Protein AF-A0A848FCN2-F1 (afdb_monomer)

Solvent-accessible surface area (backbone atoms only — not comparable to full-atom values): 9232 Å² total; per-residue (Å²): 134,90,78,88,86,91,86,80,92,78,92,72,85,81,73,81,78,79,77,77,77,76,80,75,78,66,78,82,67,78,77,78,63,60,55,38,65,46,30,36,94,33,50,75,47,50,44,77,53,90,88,70,49,75,64,64,38,53,77,52,32,35,44,39,37,36,34,28,34,43,90,54,45,79,49,56,42,82,76,35,87,63,43,33,34,38,34,38,70,60,52,55,88,84,41,89,62,37,68,62,56,37,51,56,38,48,53,49,51,52,52,52,51,32,10,60,69,63,76,36,78,59,51,78,43,46,38,45,48,88,90,24,53,44,80,54,99,92,45,69,31,34,64,44,57,48,38,35,48,50,88,124

Radius of gyration: 28.44 Å; Cα contacts (8 Å, |Δi|>4): 222; chains: 1; bounding box: 74×38×86 Å

Secondary structure (DSSP, 8-state):
-------------------------------PPPEEEEETTTEEEEES-TT--HHHHHHTTT-EEEEEEGGGSSS--TT-SSEEEEEEPPPPTTSTTHHHHHHHHHHHHHHHHHHHTTSSSEEEEEEE-TTTEEEETTEEEESSSEEEE---

Foldseek 3Di:
DDDDDDDDDDDDDDDDPPPPPPPPPPPPPPPQADKAKDAQVFWPAKVVAPDDDLVNCVVVQLKIKTWTFQVRGPFAAPVDDGTAIEIADGDDPPDVCSVVSSVLSVVVSVVNNCRNVVVDGIDMFGWDCVPFWDQDPVGIHGNDRYIYTDPD

Organism: NCBI:txid2728836

Nearest PDB structures (foldseek):
  2o2l-assembly2_M  TM=4.406E-01  e=5.629E-01  Escherichia coli
  5j63-assembly1_A  TM=2.814E-01  e=1.606E+00  Escherichia coli H736
  6pih-assembly1_A  TM=2.448E-01  e=1.606E+00  Escherichia coli DH5[alpha]
  6edw-assembly1_C  TM=1.854E-01  e=2.797E+00  Mycobacterium tuberculosis CDC1551

Sequence (152 aa):
MSRGGTWAALAGLLLPLCAAASADAGPAGAAAGPVATLTAPAIVSVEPGAGLTREAFAERWGQFEVRLRKDAFPLPAPHCRRHVILRVPAVAPDAPGHEQALERRWALYQQVLDVQARREASVTVPLDLSLYTERSARGVALRYCNAYVSLR

pLDDT: mean 85.28, std 19.92, range [36.41, 98.69]

Mean predicted aligned error: 11.16 Å

Structure (mmCIF, N/CA/C/O backbone):
data_AF-A0A848FCN2-F1
#
_entry.id   AF-A0A848FCN2-F1
#
loop_
_atom_site.group_PDB
_atom_site.id
_atom_site.type_symbol
_atom_site.label_atom_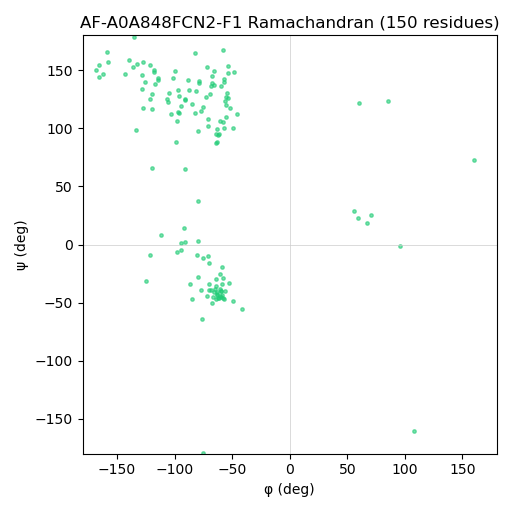id
_atom_site.label_alt_id
_atom_site.label_comp_id
_atom_site.label_asym_id
_atom_site.label_entity_id
_atom_site.label_seq_id
_atom_site.pdbx_PDB_ins_code
_atom_site.Cartn_x
_atom_site.Cartn_y
_atom_site.Cartn_z
_atom_site.occupancy
_atom_site.B_iso_or_equiv
_atom_site.auth_seq_id
_atom_site.auth_comp_id
_atom_site.auth_asym_id
_atom_site.auth_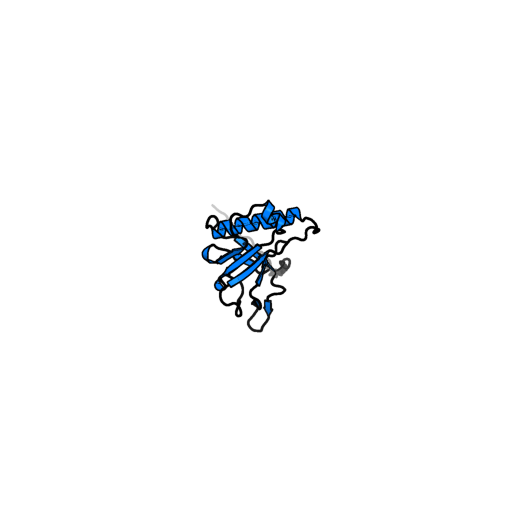atom_id
_atom_site.pdbx_PDB_model_num
ATOM 1 N N . MET A 1 1 ? -60.964 -4.736 -67.650 1.00 39.06 1 MET A N 1
ATOM 2 C CA . MET A 1 1 ? -60.430 -3.816 -68.685 1.00 39.06 1 MET A CA 1
ATOM 3 C C . MET A 1 1 ? -58.999 -3.499 -68.265 1.00 39.06 1 MET A C 1
ATOM 5 O O . MET A 1 1 ? -58.830 -3.057 -67.144 1.00 39.06 1 MET A O 1
ATOM 9 N N . SER A 1 2 ? -57.993 -4.097 -68.925 1.00 42.41 2 SER A N 1
ATOM 10 C CA . SER A 1 2 ? -57.094 -3.424 -69.897 1.00 42.41 2 SER A CA 1
ATOM 11 C C . SER A 1 2 ? -56.333 -2.265 -69.218 1.00 42.41 2 SER A C 1
ATOM 13 O O . SER A 1 2 ? -56.992 -1.373 -68.711 1.00 42.41 2 SER A O 1
ATOM 15 N N . ARG A 1 3 ? -55.002 -2.148 -69.142 1.00 41.88 3 ARG A N 1
ATOM 16 C CA . ARG A 1 3 ? -53.834 -2.529 -69.970 1.00 41.88 3 ARG A CA 1
ATOM 17 C C . ARG A 1 3 ? -52.613 -2.470 -69.013 1.00 41.88 3 ARG A C 1
ATOM 19 O O . ARG A 1 3 ? -52.669 -1.725 -68.046 1.00 41.88 3 ARG A O 1
ATOM 26 N N . GLY A 1 4 ? -51.564 -3.287 -69.107 1.00 39.88 4 GLY A N 1
ATOM 27 C CA . GLY A 1 4 ? -50.593 -3.343 -70.204 1.00 39.88 4 GLY A CA 1
ATOM 28 C C . GLY A 1 4 ? -49.477 -2.310 -69.974 1.00 39.88 4 GLY A C 1
ATOM 29 O O . GLY A 1 4 ? -49.783 -1.129 -69.855 1.00 39.88 4 GLY A O 1
ATOM 30 N N . GLY A 1 5 ? -48.205 -2.732 -69.928 1.00 41.50 5 GLY A N 1
ATOM 31 C CA . GLY A 1 5 ? -47.079 -1.786 -69.919 1.00 41.50 5 GLY A CA 1
ATOM 32 C C . GLY A 1 5 ? -45.740 -2.324 -69.407 1.00 41.50 5 GLY A C 1
ATOM 33 O O . GLY A 1 5 ? -45.303 -1.952 -68.328 1.00 41.50 5 GLY A O 1
ATOM 34 N N . THR A 1 6 ? -45.085 -3.175 -70.194 1.00 53.06 6 THR A N 1
ATOM 35 C CA . THR A 1 6 ? -43.667 -3.578 -70.098 1.00 53.06 6 THR A CA 1
ATOM 36 C C . THR A 1 6 ? -42.718 -2.468 -70.550 1.00 53.06 6 THR A C 1
ATOM 38 O O . THR A 1 6 ? -42.867 -2.081 -71.697 1.00 53.06 6 THR A O 1
ATOM 41 N N . TRP A 1 7 ? -41.716 -2.068 -69.753 1.00 44.41 7 TRP A N 1
ATOM 42 C CA . TRP A 1 7 ? -40.418 -1.448 -70.138 1.00 44.41 7 TRP A CA 1
ATOM 43 C C . TRP A 1 7 ? -39.533 -1.459 -68.871 1.00 44.41 7 TRP A C 1
ATOM 45 O O . TRP A 1 7 ? -40.073 -1.351 -67.779 1.00 44.41 7 TRP A O 1
ATOM 55 N N . ALA A 1 8 ? -38.209 -1.537 -68.831 1.00 49.66 8 ALA A N 1
ATOM 56 C CA . ALA A 1 8 ? -37.115 -1.819 -69.746 1.00 49.66 8 ALA A CA 1
ATOM 57 C C . ALA A 1 8 ? -35.903 -2.068 -68.823 1.00 49.66 8 ALA A C 1
ATOM 59 O O . ALA A 1 8 ? -35.785 -1.452 -67.762 1.00 49.66 8 ALA A O 1
ATOM 60 N N . ALA A 1 9 ? -35.028 -2.990 -69.209 1.00 49.22 9 ALA A N 1
ATOM 61 C CA . ALA A 1 9 ? -33.809 -3.307 -68.484 1.00 49.22 9 ALA A CA 1
ATOM 62 C C . ALA A 1 9 ? -32.810 -2.140 -68.524 1.00 49.22 9 ALA A C 1
ATOM 64 O O . ALA A 1 9 ? -32.572 -1.572 -69.587 1.00 49.22 9 ALA A O 1
ATOM 65 N N . LEU A 1 10 ? -32.156 -1.866 -67.395 1.00 53.06 10 LEU A N 1
ATOM 66 C CA . LEU A 1 10 ? -30.855 -1.203 -67.352 1.00 53.06 10 LEU A CA 1
ATOM 67 C C . LEU A 1 10 ? -29.964 -1.978 -66.381 1.00 53.06 10 LEU A C 1
ATOM 69 O O . LEU A 1 10 ? -30.058 -1.850 -65.163 1.00 53.06 10 LEU A O 1
ATOM 73 N N . ALA A 1 11 ? -29.123 -2.829 -66.964 1.00 51.12 11 ALA A N 1
ATOM 74 C CA . ALA A 1 11 ? -27.991 -3.448 -66.303 1.00 51.12 11 ALA A CA 1
ATOM 75 C C . ALA A 1 11 ? -26.924 -2.369 -66.058 1.00 51.12 11 ALA A C 1
ATOM 77 O O . ALA A 1 11 ? -26.220 -1.960 -66.979 1.00 51.12 11 ALA A O 1
ATOM 78 N N . GLY A 1 12 ? -26.839 -1.881 -64.822 1.00 45.59 12 GLY A N 1
ATOM 79 C CA . GLY A 1 12 ? -25.738 -1.046 -64.351 1.00 45.59 12 GLY A CA 1
ATOM 80 C C . GLY A 1 12 ? -24.690 -1.919 -63.669 1.00 45.59 12 GLY A C 1
ATOM 81 O O . GLY A 1 12 ? -25.000 -2.602 -62.696 1.00 45.59 12 GLY A O 1
ATOM 82 N N . LEU A 1 13 ? -23.467 -1.914 -64.205 1.00 46.53 13 LEU A N 1
ATOM 83 C CA . LEU A 1 13 ? -22.306 -2.614 -63.661 1.00 46.53 13 LEU A CA 1
ATOM 84 C C . LEU A 1 13 ? -22.093 -2.276 -62.175 1.00 46.53 13 LEU A C 1
ATOM 86 O O . LEU A 1 13 ? -21.775 -1.140 -61.828 1.00 46.53 13 LEU A O 1
ATOM 90 N N . LEU A 1 14 ? -22.190 -3.285 -61.310 1.00 50.12 14 LEU A N 1
ATOM 91 C CA . LEU A 1 14 ? -21.667 -3.234 -59.947 1.00 50.12 14 LEU A CA 1
ATOM 92 C C . LEU A 1 14 ? -20.156 -3.494 -60.001 1.00 50.12 14 LEU A C 1
ATOM 94 O O . LEU A 1 14 ? -19.712 -4.638 -60.070 1.00 50.12 14 LEU A O 1
ATOM 98 N N . LEU A 1 15 ? -19.363 -2.423 -59.983 1.00 52.59 15 LEU A N 1
ATOM 99 C CA . LEU A 1 15 ? -17.959 -2.504 -59.584 1.00 52.59 15 LEU A CA 1
ATOM 100 C C . LEU A 1 15 ? -17.911 -2.787 -58.074 1.00 52.59 15 LEU A C 1
ATOM 102 O O . LEU A 1 15 ? -18.558 -2.060 -57.314 1.00 52.59 15 LEU A O 1
ATOM 106 N N . PRO A 1 16 ? -17.155 -3.790 -57.599 1.00 49.91 16 PRO A N 1
ATOM 107 C CA . PRO A 1 16 ? -16.911 -3.927 -56.175 1.00 49.91 16 PRO A CA 1
ATOM 108 C C . PRO A 1 16 ? -15.976 -2.790 -55.751 1.00 49.91 16 PRO A C 1
ATOM 110 O O . PRO A 1 16 ? -14.792 -2.787 -56.085 1.00 49.91 16 PRO A O 1
ATOM 113 N N . LEU A 1 17 ? -16.507 -1.808 -55.014 1.00 53.06 17 LEU A N 1
ATOM 114 C CA . LEU A 1 17 ? -15.669 -0.938 -54.197 1.00 53.06 17 LEU A CA 1
ATOM 115 C C . LEU A 1 17 ? -14.948 -1.840 -53.192 1.00 53.06 17 LEU A C 1
ATOM 117 O O . LEU A 1 17 ? -15.548 -2.331 -52.236 1.00 53.06 17 LEU A O 1
ATOM 121 N N . CYS A 1 18 ? -13.653 -2.054 -53.408 1.00 48.84 18 CYS A N 1
ATOM 122 C CA . CYS A 1 18 ? -12.752 -2.467 -52.348 1.00 48.84 18 CYS A CA 1
ATOM 123 C C . CYS A 1 18 ? -12.838 -1.412 -51.240 1.00 48.84 18 CYS A C 1
ATOM 125 O O . CYS A 1 18 ? -12.247 -0.338 -51.341 1.00 48.84 18 CYS A O 1
ATOM 127 N N . ALA A 1 19 ? -13.596 -1.716 -50.188 1.00 54.19 19 ALA A N 1
ATOM 128 C CA . ALA A 1 19 ? -13.484 -1.040 -48.912 1.00 54.19 19 ALA A CA 1
ATOM 129 C C . ALA A 1 19 ? -12.072 -1.322 -48.384 1.00 54.19 19 ALA A C 1
ATOM 131 O O . ALA A 1 19 ? -11.805 -2.373 -47.803 1.00 54.19 19 ALA A O 1
ATOM 132 N N . ALA A 1 20 ? -11.143 -0.405 -48.652 1.00 54.38 20 ALA 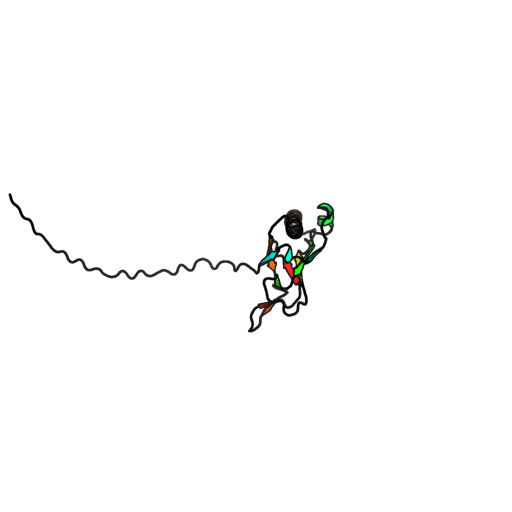A N 1
ATOM 133 C CA . ALA A 1 20 ? -9.892 -0.341 -47.926 1.00 54.38 20 ALA A CA 1
ATOM 134 C C . ALA A 1 20 ? -10.263 -0.040 -46.472 1.00 54.38 20 ALA A C 1
ATOM 136 O O . ALA A 1 20 ? -10.600 1.089 -46.120 1.00 54.38 20 AL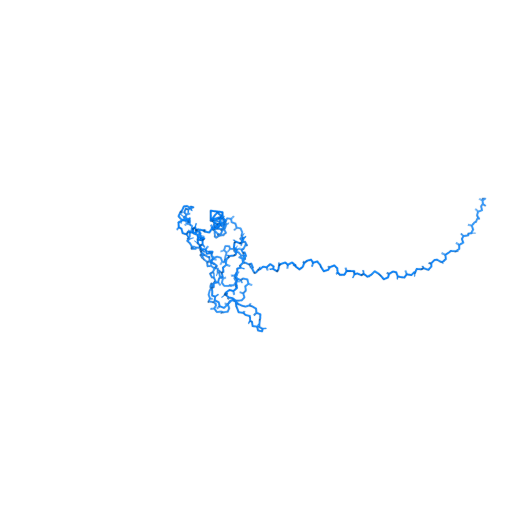A A O 1
ATOM 137 N N . ALA A 1 21 ? -10.288 -1.087 -45.650 1.00 50.00 21 ALA A N 1
ATOM 138 C CA . ALA A 1 21 ? -10.326 -0.959 -44.211 1.00 50.00 21 ALA A CA 1
ATOM 139 C C . ALA A 1 21 ? -9.042 -0.234 -43.803 1.00 50.00 21 ALA A C 1
ATOM 141 O O . ALA A 1 21 ? -7.977 -0.840 -43.689 1.00 50.00 21 ALA A O 1
ATOM 142 N N . SER A 1 22 ? -9.137 1.084 -43.648 1.00 51.12 22 SER A N 1
ATOM 143 C CA . SER A 1 22 ? -8.146 1.855 -42.920 1.00 51.12 22 SER A CA 1
ATOM 144 C C . SER A 1 22 ? -8.091 1.259 -41.522 1.00 51.12 22 SER A C 1
ATOM 146 O O . SER A 1 22 ? -9.021 1.409 -40.730 1.00 51.12 22 SER A O 1
ATOM 148 N N . ALA A 1 23 ? -7.024 0.509 -41.254 1.00 48.88 23 ALA A N 1
ATOM 149 C CA . ALA A 1 23 ? -6.615 0.169 -39.909 1.00 48.88 23 ALA A CA 1
ATOM 150 C C . ALA A 1 23 ? -6.248 1.490 -39.233 1.00 48.88 23 ALA A C 1
ATOM 152 O O . ALA A 1 23 ? -5.110 1.950 -39.305 1.00 48.88 23 ALA A O 1
ATOM 153 N N . ASP A 1 24 ? -7.255 2.135 -38.651 1.00 43.53 24 ASP A N 1
ATOM 154 C CA . ASP A 1 24 ? -7.062 3.208 -37.697 1.00 43.53 24 ASP A CA 1
ATOM 155 C C . ASP A 1 24 ? -6.357 2.562 -36.504 1.00 43.53 24 ASP A C 1
ATOM 157 O O . ASP A 1 24 ? -6.953 1.869 -35.673 1.00 43.53 24 ASP A O 1
ATOM 161 N N . ALA A 1 25 ? -5.030 2.664 -36.517 1.00 49.19 25 ALA A N 1
ATOM 162 C CA . ALA A 1 25 ? -4.195 2.368 -35.378 1.00 49.19 25 ALA A CA 1
ATOM 163 C C . ALA A 1 25 ? -4.579 3.386 -34.304 1.00 49.19 25 ALA A C 1
ATOM 165 O O . ALA A 1 25 ? -4.017 4.478 -34.227 1.00 49.19 25 ALA A O 1
ATOM 166 N N . GLY A 1 26 ? -5.586 3.021 -33.507 1.00 42.69 26 GLY A N 1
ATOM 167 C CA . GLY A 1 26 ? -5.962 3.761 -32.317 1.00 42.69 26 GLY A CA 1
ATOM 168 C C . GLY A 1 26 ? -4.715 4.048 -31.477 1.00 42.69 26 GLY A C 1
ATOM 169 O O . GLY A 1 26 ? -3.759 3.262 -31.504 1.00 42.69 26 GLY A O 1
ATOM 170 N N . PRO A 1 27 ? -4.689 5.180 -30.756 1.00 46.69 27 PRO A N 1
ATOM 171 C CA . PRO A 1 27 ? -3.512 5.598 -30.017 1.00 46.69 27 PRO A CA 1
ATOM 172 C C . PRO A 1 27 ? -3.085 4.453 -29.107 1.00 46.69 27 PRO A C 1
ATOM 174 O O . PRO A 1 27 ? -3.904 3.924 -28.354 1.00 46.69 27 PRO A O 1
ATOM 177 N N . ALA A 1 28 ? -1.818 4.051 -29.228 1.00 43.22 28 ALA A N 1
ATOM 178 C CA . ALA A 1 28 ? -1.186 3.070 -28.365 1.00 43.22 28 ALA A CA 1
ATOM 179 C C . ALA A 1 28 ? -1.475 3.463 -26.912 1.00 43.22 28 ALA A C 1
ATOM 181 O O . ALA A 1 28 ? -0.877 4.398 -26.378 1.00 43.22 28 ALA A O 1
ATOM 182 N N . GLY A 1 29 ? -2.465 2.797 -26.313 1.00 36.41 29 GLY A N 1
ATOM 183 C CA . GLY A 1 29 ? -2.870 3.040 -24.942 1.00 36.41 29 GLY A CA 1
ATOM 184 C C . GLY A 1 29 ? -1.641 2.862 -24.073 1.00 36.41 29 GLY A C 1
ATOM 185 O O . GLY A 1 29 ? -0.983 1.823 -24.153 1.00 36.41 29 GLY A O 1
ATOM 186 N N . ALA A 1 30 ? -1.296 3.893 -23.299 1.00 42.88 30 ALA A N 1
ATOM 187 C CA . ALA A 1 30 ? -0.259 3.805 -22.286 1.00 42.88 30 ALA A CA 1
ATOM 188 C C . ALA A 1 30 ? -0.500 2.512 -21.503 1.00 42.88 30 ALA A C 1
ATOM 190 O O . ALA A 1 30 ? -1.548 2.367 -20.875 1.00 42.88 30 ALA A O 1
ATOM 191 N N . ALA A 1 31 ? 0.406 1.541 -21.645 1.00 49.84 31 ALA A N 1
ATOM 192 C CA . ALA A 1 31 ? 0.229 0.221 -21.066 1.00 49.84 31 ALA A CA 1
ATOM 193 C C . ALA A 1 31 ? -0.017 0.400 -19.566 1.00 49.84 31 ALA A C 1
ATOM 195 O O . ALA A 1 31 ? 0.880 0.842 -18.843 1.00 49.84 31 ALA A O 1
ATOM 196 N N . ALA A 1 32 ? -1.252 0.140 -19.126 1.00 63.06 32 ALA A N 1
ATOM 197 C CA . ALA A 1 32 ? -1.618 0.248 -17.727 1.00 63.06 32 ALA A CA 1
ATOM 198 C C . ALA A 1 32 ? -0.651 -0.645 -16.943 1.00 63.06 32 ALA A C 1
ATOM 200 O O . ALA A 1 32 ? -0.517 -1.836 -17.239 1.00 63.06 32 ALA A O 1
ATOM 201 N N . GLY A 1 33 ? 0.100 -0.040 -16.021 1.00 76.00 33 GLY A N 1
ATOM 202 C CA . GLY A 1 33 ? 1.070 -0.761 -15.207 1.00 76.00 33 GLY A CA 1
ATOM 203 C C . GLY A 1 33 ? 0.404 -1.892 -14.413 1.00 76.00 33 GLY A C 1
ATOM 204 O O . GLY A 1 33 ? -0.821 -1.954 -14.324 1.00 76.00 33 GLY A O 1
ATOM 205 N N . PRO A 1 34 ? 1.190 -2.804 -13.822 1.00 90.06 34 PRO A N 1
ATOM 206 C CA . PRO A 1 34 ? 0.644 -3.859 -12.978 1.00 90.06 34 PRO A CA 1
ATOM 207 C C . PRO A 1 34 ? -0.179 -3.264 -11.828 1.00 90.06 34 PRO A C 1
ATOM 209 O O . PRO A 1 34 ? 0.185 -2.242 -11.249 1.00 90.06 34 PRO A O 1
ATOM 212 N N . VAL A 1 35 ? -1.279 -3.926 -11.482 1.00 94.88 35 VAL A N 1
ATOM 213 C CA . VAL A 1 35 ? -2.230 -3.475 -10.462 1.00 94.88 35 VAL A CA 1
ATOM 214 C C . VAL A 1 35 ? -2.471 -4.603 -9.463 1.00 94.88 35 VAL A C 1
ATOM 216 O O . VAL A 1 35 ? -2.699 -5.741 -9.869 1.00 94.88 35 VAL A O 1
ATOM 219 N N . ALA A 1 36 ? -2.443 -4.306 -8.162 1.00 96.56 36 ALA A N 1
ATOM 220 C CA . ALA A 1 36 ? -2.872 -5.240 -7.122 1.00 96.56 36 ALA A CA 1
ATOM 221 C C . ALA A 1 36 ? -4.314 -4.949 -6.694 1.00 96.56 36 ALA A C 1
ATOM 223 O O . ALA A 1 36 ? -4.664 -3.809 -6.402 1.00 96.56 36 ALA A O 1
ATOM 224 N N . THR A 1 37 ? -5.136 -5.995 -6.606 1.00 97.75 37 THR A N 1
ATOM 225 C CA . THR A 1 37 ? -6.456 -5.9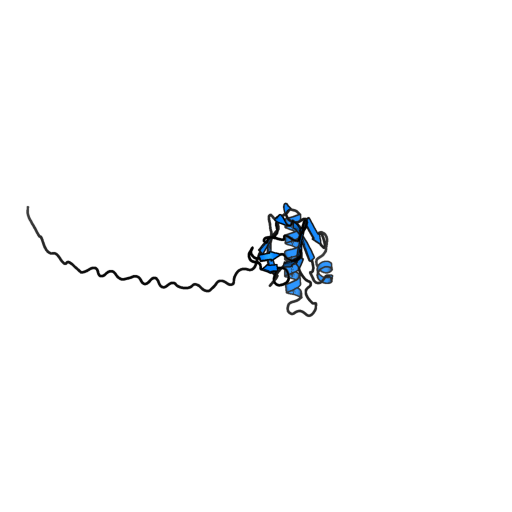22 -5.966 1.00 97.75 37 THR A CA 1
ATOM 226 C C . THR A 1 37 ? -6.325 -6.408 -4.530 1.00 97.75 37 THR A C 1
ATOM 228 O O . THR A 1 37 ? -6.027 -7.576 -4.282 1.00 97.75 37 THR A O 1
ATOM 231 N N . LEU A 1 38 ? -6.522 -5.508 -3.574 1.00 98.25 38 LEU A N 1
ATOM 232 C CA . LEU A 1 38 ? -6.463 -5.815 -2.153 1.00 98.25 38 LEU A CA 1
ATOM 233 C C . LEU A 1 38 ? -7.860 -6.204 -1.689 1.00 98.25 38 LEU A C 1
ATOM 235 O O . LEU A 1 38 ? -8.808 -5.450 -1.876 1.00 98.25 38 LEU A O 1
ATOM 239 N N . THR A 1 39 ? -7.977 -7.376 -1.076 1.00 98.62 39 THR A N 1
ATOM 240 C CA . THR A 1 39 ? -9.207 -7.876 -0.453 1.00 98.62 39 THR A CA 1
ATOM 241 C C . THR A 1 39 ? -8.903 -8.291 0.982 1.00 98.62 39 THR A C 1
ATOM 243 O O . THR A 1 39 ? -7.761 -8.629 1.305 1.00 98.62 39 THR A O 1
ATOM 246 N N . ALA A 1 40 ? -9.917 -8.328 1.848 1.00 98.44 40 ALA A N 1
ATOM 247 C CA . ALA A 1 40 ? -9.752 -8.759 3.238 1.00 98.44 40 ALA A CA 1
ATOM 248 C C . ALA A 1 40 ? -8.985 -10.095 3.409 1.00 98.44 40 ALA A C 1
ATOM 250 O O . ALA A 1 40 ? -8.052 -10.130 4.207 1.00 98.44 40 ALA A O 1
ATOM 251 N N . PRO A 1 41 ? -9.295 -11.195 2.679 1.00 97.88 41 PRO A N 1
ATOM 252 C CA . PRO A 1 41 ? -8.559 -12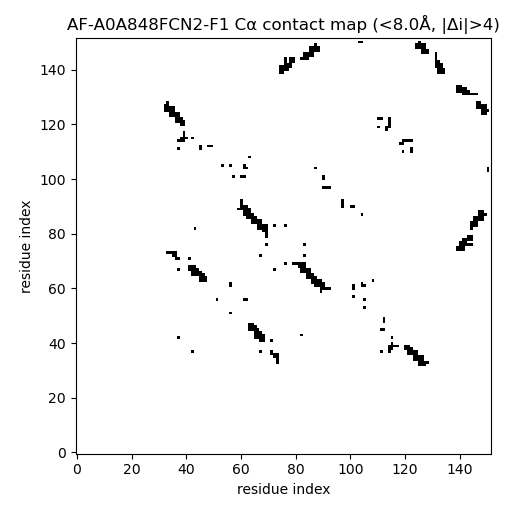.456 2.833 1.00 97.88 41 PRO A CA 1
ATOM 253 C C . PRO A 1 41 ? -7.123 -12.413 2.292 1.00 97.88 41 PRO A C 1
ATOM 255 O O . PRO A 1 41 ? -6.337 -13.309 2.606 1.00 97.88 41 PRO A O 1
ATOM 258 N N . ALA A 1 42 ? -6.786 -11.419 1.467 1.00 97.88 42 ALA A N 1
ATOM 259 C CA . ALA A 1 42 ? -5.453 -11.241 0.911 1.00 97.88 42 ALA A CA 1
ATOM 260 C C . ALA A 1 42 ? -4.530 -10.435 1.840 1.00 97.88 42 ALA A C 1
ATOM 262 O O . ALA A 1 42 ? -3.325 -10.697 1.873 1.00 97.88 42 ALA A O 1
ATOM 263 N N . ILE A 1 43 ? -5.074 -9.467 2.587 1.00 98.56 43 ILE A N 1
ATOM 264 C CA . ILE A 1 43 ? -4.312 -8.611 3.506 1.00 98.56 43 ILE A CA 1
ATOM 265 C C . ILE A 1 43 ? -3.947 -9.405 4.766 1.00 98.56 43 ILE A C 1
ATOM 267 O O . ILE A 1 43 ? -4.809 -9.841 5.522 1.00 98.56 43 ILE A O 1
ATOM 271 N N . VAL A 1 44 ? -2.647 -9.565 5.011 1.00 98.19 44 VAL A N 1
ATOM 272 C CA . VAL A 1 44 ? -2.099 -10.186 6.226 1.00 98.19 44 VAL A CA 1
ATOM 273 C C . VAL A 1 44 ? -1.976 -9.152 7.342 1.00 98.19 44 VAL A C 1
ATOM 275 O O . VAL A 1 44 ? -2.374 -9.412 8.473 1.00 98.19 44 VAL A O 1
ATOM 278 N N . SER A 1 45 ? -1.426 -7.976 7.036 1.00 98.38 45 SER A N 1
ATOM 279 C CA . SER A 1 45 ? -1.297 -6.868 7.985 1.00 98.38 45 SER A CA 1
ATOM 280 C C . SER A 1 45 ? -1.156 -5.530 7.263 1.00 98.38 45 SER A C 1
ATOM 282 O O . SER A 1 45 ? -0.703 -5.480 6.117 1.00 98.38 45 SER A O 1
ATOM 284 N N . VAL A 1 46 ? -1.503 -4.454 7.965 1.00 98.44 46 VAL A N 1
ATOM 285 C CA . VAL A 1 46 ? -1.247 -3.065 7.570 1.00 98.44 46 VAL A CA 1
ATOM 286 C C . VAL A 1 46 ? -0.372 -2.453 8.658 1.00 98.44 46 VAL A C 1
ATOM 288 O O . VAL A 1 46 ? -0.667 -2.618 9.842 1.00 98.44 46 VAL A O 1
ATOM 291 N N . GLU A 1 47 ? 0.728 -1.817 8.274 1.00 97.94 47 GLU A N 1
ATOM 292 C CA . GLU A 1 47 ? 1.690 -1.214 9.196 1.00 97.94 47 GLU A CA 1
ATOM 293 C C . GLU A 1 47 ? 1.936 0.251 8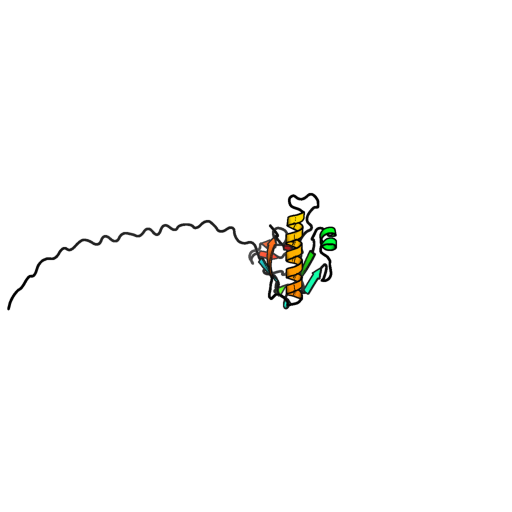.809 1.00 97.94 47 GLU A C 1
ATOM 295 O O . GLU A 1 47 ? 2.458 0.509 7.726 1.00 97.94 47 GLU A O 1
ATOM 300 N N . PRO A 1 48 ? 1.612 1.227 9.672 1.00 97.00 48 PRO A N 1
ATOM 301 C CA . PRO A 1 48 ? 0.971 1.081 10.985 1.00 97.00 48 PRO A CA 1
ATOM 302 C C . PRO A 1 48 ? -0.475 0.555 10.897 1.00 97.00 48 PRO A C 1
ATOM 304 O O . PRO A 1 48 ? -1.178 0.806 9.922 1.00 97.00 48 PRO A O 1
ATOM 307 N N . GLY A 1 49 ? -0.916 -0.186 11.916 1.00 93.94 49 GLY A N 1
ATOM 308 C CA . GLY A 1 49 ? -2.282 -0.720 11.989 1.00 93.94 49 GLY A CA 1
ATOM 309 C C . GLY A 1 49 ? -3.324 0.344 12.345 1.00 93.94 49 GLY A C 1
ATOM 310 O O . GLY A 1 49 ? -2.986 1.507 12.545 1.00 93.94 49 GLY A O 1
ATOM 311 N N . ALA A 1 50 ? -4.592 -0.063 12.445 1.00 91.38 50 ALA A N 1
ATOM 312 C CA . ALA A 1 50 ? -5.703 0.832 12.773 1.00 91.38 50 ALA A CA 1
ATOM 313 C C . ALA A 1 50 ? -5.483 1.643 14.069 1.00 91.38 50 ALA A C 1
ATOM 315 O O . ALA A 1 50 ? -4.794 1.201 14.987 1.00 91.38 50 ALA A O 1
ATOM 316 N N . GLY A 1 51 ? -6.130 2.810 14.154 1.00 93.81 51 GLY A N 1
ATOM 317 C CA . GLY A 1 51 ? -6.078 3.699 15.323 1.00 93.81 51 GLY A CA 1
ATOM 318 C C . GLY A 1 51 ? -5.042 4.823 15.233 1.00 93.81 51 GLY A C 1
ATOM 319 O O . GLY A 1 51 ? -4.969 5.651 16.136 1.00 93.81 51 GLY A O 1
ATOM 320 N N . LEU A 1 52 ? -4.268 4.891 14.148 1.00 95.88 52 LEU A N 1
ATOM 321 C CA . LEU A 1 52 ? -3.419 6.043 13.857 1.00 95.88 52 LEU A CA 1
ATOM 322 C C . LEU A 1 52 ? -4.278 7.270 13.508 1.00 95.88 52 LEU A C 1
ATOM 324 O O . LEU A 1 52 ? -5.230 7.145 12.740 1.00 95.88 52 LEU A O 1
ATOM 328 N N . THR A 1 53 ? -3.941 8.445 14.044 1.00 97.81 53 THR A N 1
ATOM 329 C CA . THR A 1 53 ? -4.611 9.705 13.679 1.00 97.81 53 THR A CA 1
ATOM 330 C C . THR A 1 53 ? -4.039 10.291 12.387 1.00 97.81 53 THR A C 1
ATOM 332 O O . THR A 1 53 ? -2.947 9.915 11.946 1.00 97.81 53 THR A O 1
ATOM 335 N N . ARG A 1 54 ? -4.756 11.245 11.779 1.00 97.31 54 ARG A N 1
ATOM 336 C CA . ARG A 1 54 ? -4.294 11.942 10.569 1.00 97.31 54 ARG A CA 1
ATOM 337 C C . ARG A 1 54 ? -2.985 12.695 10.817 1.00 97.31 54 ARG A C 1
ATOM 339 O O . ARG A 1 54 ? -2.119 12.702 9.943 1.00 97.31 54 ARG A O 1
ATOM 346 N N . GLU A 1 55 ? -2.833 13.298 11.991 1.00 97.62 55 GLU A N 1
ATOM 347 C CA . GLU A 1 55 ? -1.655 14.066 12.405 1.00 97.62 55 GLU A CA 1
ATOM 348 C C . GLU A 1 55 ? -0.448 13.140 12.566 1.00 97.62 55 GLU A C 1
ATOM 350 O O . GLU A 1 55 ? 0.580 13.351 11.927 1.00 97.62 55 GLU A O 1
ATOM 355 N N . ALA A 1 56 ? -0.603 12.037 13.305 1.00 97.38 56 ALA A N 1
ATOM 356 C CA . ALA A 1 56 ? 0.461 11.052 13.491 1.00 97.38 56 ALA A CA 1
ATOM 357 C C . ALA A 1 56 ? 0.861 10.362 12.169 1.00 97.38 56 ALA A C 1
ATOM 359 O O . ALA A 1 56 ? 2.012 9.970 11.979 1.00 97.38 56 ALA A O 1
ATOM 360 N N . PHE A 1 57 ? -0.067 10.223 11.217 1.00 97.56 57 PHE A N 1
ATOM 361 C CA . PHE A 1 57 ? 0.251 9.781 9.857 1.00 97.56 57 PHE A CA 1
ATOM 362 C C . PHE A 1 57 ? 1.071 10.821 9.077 1.00 97.56 57 PHE A C 1
ATOM 364 O O . PHE A 1 57 ? 2.004 10.451 8.361 1.00 97.56 57 PHE A O 1
ATOM 371 N N . ALA A 1 58 ? 0.766 12.113 9.245 1.00 96.88 58 ALA A N 1
ATOM 372 C CA . ALA A 1 58 ? 1.527 13.221 8.662 1.00 96.88 58 ALA A CA 1
ATOM 373 C C . ALA A 1 58 ? 2.965 13.271 9.198 1.00 96.88 58 ALA A C 1
ATOM 375 O O . ALA A 1 58 ? 3.908 13.403 8.422 1.00 96.88 58 ALA A O 1
ATOM 376 N N . GLU A 1 59 ? 3.139 13.093 10.511 1.00 95.50 59 GLU A N 1
ATOM 377 C CA . GLU A 1 59 ? 4.450 13.048 11.179 1.00 95.50 59 GLU A CA 1
ATOM 378 C C . GLU A 1 59 ? 5.331 11.900 10.666 1.00 95.50 59 GLU A C 1
ATOM 380 O O . GLU A 1 59 ? 6.557 11.983 10.685 1.00 95.50 59 GLU A O 1
ATOM 385 N N . ARG A 1 60 ? 4.704 10.837 10.151 1.00 94.94 60 ARG A N 1
ATOM 386 C CA . ARG A 1 60 ? 5.361 9.705 9.477 1.00 94.94 60 ARG A CA 1
ATOM 387 C C . ARG A 1 60 ? 5.477 9.897 7.964 1.00 94.94 60 ARG A C 1
ATOM 389 O O . ARG A 1 60 ? 5.708 8.930 7.236 1.00 94.94 60 ARG A O 1
ATOM 396 N N . TRP A 1 61 ? 5.257 11.115 7.479 1.00 97.12 61 TRP A N 1
ATOM 397 C CA . TRP A 1 61 ? 5.341 11.500 6.070 1.00 97.12 61 TRP A CA 1
ATOM 398 C C . TRP A 1 61 ? 4.440 10.667 5.149 1.00 97.12 61 TRP A C 1
ATOM 400 O O . TRP 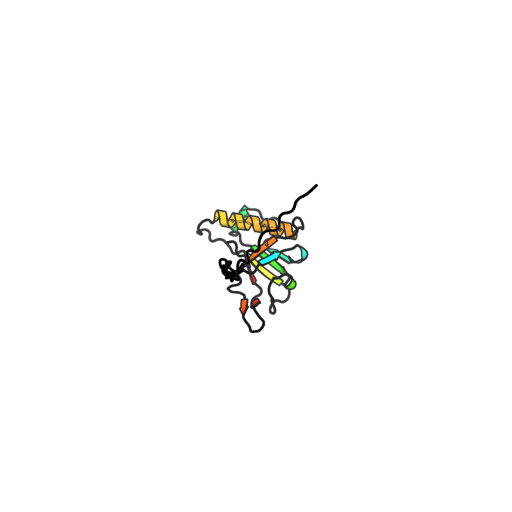A 1 61 ? 4.743 10.453 3.974 1.00 97.12 61 TRP A O 1
ATOM 410 N N . GLY A 1 62 ? 3.329 10.166 5.692 1.00 96.81 62 GLY A N 1
ATOM 411 C CA . GLY A 1 62 ? 2.335 9.373 4.978 1.00 96.81 62 GLY A CA 1
ATOM 412 C C . GLY A 1 62 ? 2.803 7.997 4.507 1.00 96.81 62 GLY A C 1
ATOM 413 O O . GLY A 1 62 ? 2.179 7.415 3.617 1.00 96.81 62 GLY A O 1
ATOM 414 N N . GLN A 1 63 ? 3.895 7.471 5.070 1.00 97.69 63 GLN A N 1
ATOM 415 C CA . GLN A 1 63 ? 4.372 6.135 4.729 1.00 97.69 63 GLN A CA 1
ATOM 416 C C . GLN A 1 63 ? 3.562 5.044 5.439 1.00 97.69 63 GLN A C 1
ATOM 418 O O . GLN A 1 63 ? 3.263 5.143 6.634 1.00 97.69 63 GLN A O 1
ATOM 423 N N . PHE A 1 64 ? 3.288 3.953 4.729 1.00 98.50 64 PHE A N 1
ATOM 424 C CA . PHE A 1 64 ? 2.746 2.728 5.313 1.00 98.50 64 PHE A CA 1
ATOM 425 C C . PHE A 1 64 ? 3.023 1.518 4.418 1.00 98.50 64 PHE A C 1
ATOM 427 O O . PHE A 1 64 ? 3.393 1.644 3.248 1.00 98.50 64 PHE A O 1
ATOM 434 N N . GLU A 1 65 ? 2.846 0.330 4.979 1.00 98.56 65 GLU A N 1
ATOM 435 C CA . GLU A 1 65 ? 3.063 -0.941 4.305 1.00 98.56 65 GLU A CA 1
ATOM 436 C C . GLU A 1 65 ? 1.847 -1.853 4.438 1.00 98.56 65 GLU A C 1
ATOM 438 O O . GLU A 1 65 ? 1.171 -1.889 5.467 1.00 98.56 65 GLU A O 1
ATOM 443 N N . VAL A 1 66 ? 1.596 -2.638 3.394 1.00 98.69 66 VAL A N 1
ATOM 444 C CA . VAL A 1 66 ? 0.581 -3.691 3.383 1.00 98.69 66 VAL A CA 1
ATOM 445 C C . VAL A 1 66 ? 1.280 -5.011 3.112 1.00 98.69 66 VAL A C 1
ATOM 447 O O . VAL A 1 66 ? 1.854 -5.213 2.041 1.00 98.69 66 VAL A O 1
ATOM 450 N N . ARG A 1 67 ? 1.231 -5.943 4.064 1.00 98.44 67 ARG A N 1
ATOM 451 C CA . ARG A 1 67 ? 1.664 -7.321 3.814 1.00 98.44 67 ARG A CA 1
ATOM 452 C C . ARG A 1 67 ? 0.519 -8.065 3.148 1.00 98.44 67 ARG A C 1
ATOM 454 O O . ARG A 1 67 ? -0.514 -8.300 3.768 1.00 98.44 67 ARG A O 1
ATOM 461 N N . LEU A 1 68 ? 0.714 -8.452 1.897 1.00 98.19 68 LEU A N 1
ATOM 462 C CA . LEU A 1 68 ? -0.239 -9.221 1.107 1.00 98.19 68 LEU A CA 1
ATOM 463 C C . LEU A 1 68 ? 0.192 -10.684 1.071 1.00 98.19 68 LEU A C 1
ATOM 465 O O . LEU A 1 68 ? 1.386 -10.970 0.964 1.00 98.19 68 LEU A O 1
ATOM 469 N N . ARG A 1 69 ? -0.749 -11.628 1.102 1.00 98.00 69 ARG A N 1
ATOM 470 C CA . ARG A 1 69 ? -0.437 -13.023 0.778 1.00 98.00 69 ARG A CA 1
ATOM 471 C C . ARG A 1 69 ? 0.176 -13.113 -0.618 1.00 98.00 69 ARG A C 1
ATOM 473 O O . ARG A 1 69 ? -0.273 -12.456 -1.553 1.00 98.00 69 ARG A O 1
ATOM 480 N N . LYS A 1 70 ? 1.189 -13.968 -0.765 1.00 96.88 70 LYS A N 1
ATOM 481 C CA . LYS A 1 70 ? 1.909 -14.158 -2.032 1.00 96.88 70 LYS A CA 1
ATOM 482 C C . LYS A 1 70 ? 0.988 -14.538 -3.194 1.00 96.88 70 LYS A C 1
ATOM 484 O O . LYS A 1 70 ? 1.209 -14.075 -4.304 1.00 96.88 70 LYS A O 1
ATOM 489 N N . ASP A 1 71 ? 0.001 -15.392 -2.950 1.00 96.38 71 ASP A N 1
ATOM 490 C CA . ASP A 1 71 ? -0.917 -15.899 -3.975 1.00 96.38 71 ASP A CA 1
ATOM 491 C C . ASP A 1 71 ? -1.979 -14.885 -4.415 1.00 96.38 71 ASP A C 1
ATOM 493 O O . ASP A 1 71 ? -2.631 -15.094 -5.431 1.00 96.38 71 ASP A O 1
ATOM 497 N N . ALA A 1 72 ? -2.120 -13.776 -3.688 1.00 96.69 72 ALA A N 1
ATOM 498 C CA . ALA A 1 72 ? -2.965 -12.652 -4.076 1.00 96.69 72 ALA A CA 1
ATOM 499 C C . ALA A 1 72 ? -2.197 -11.546 -4.826 1.00 96.69 72 ALA A C 1
ATOM 501 O O . ALA A 1 72 ? -2.798 -10.564 -5.259 1.00 96.69 72 ALA A O 1
ATOM 502 N N . PHE A 1 73 ? -0.873 -11.666 -4.967 1.00 97.12 73 PHE A N 1
ATOM 503 C CA . PHE A 1 73 ? -0.070 -10.698 -5.709 1.00 97.12 73 PHE A CA 1
ATOM 504 C C . PHE A 1 73 ? -0.192 -10.949 -7.229 1.00 97.12 73 PHE A C 1
ATOM 506 O O . PHE A 1 73 ? -0.158 -12.105 -7.649 1.00 97.12 73 PHE A O 1
ATOM 513 N N . PRO A 1 74 ? -0.305 -9.905 -8.078 1.00 95.25 74 PRO A N 1
ATOM 514 C CA . PRO A 1 74 ? -0.636 -10.055 -9.503 1.00 95.25 74 PRO A CA 1
ATOM 515 C C . PRO A 1 74 ? 0.476 -10.661 -10.373 1.00 95.25 74 PRO A C 1
ATOM 517 O O . PRO A 1 74 ? 0.229 -10.974 -11.534 1.00 95.25 74 PRO A O 1
ATOM 520 N N . LEU A 1 75 ? 1.698 -10.816 -9.850 1.00 93.94 75 LEU A N 1
ATOM 521 C CA . LEU A 1 75 ? 2.808 -11.456 -10.561 1.00 93.94 75 LEU A CA 1
ATOM 522 C C . LEU A 1 75 ? 3.340 -12.673 -9.800 1.00 93.94 75 LEU A C 1
ATOM 524 O O . LEU A 1 75 ? 3.301 -12.702 -8.567 1.00 93.94 75 LEU A O 1
ATOM 528 N N . PRO A 1 76 ? 3.948 -13.646 -10.500 1.00 95.00 76 PRO A N 1
ATOM 529 C CA . PRO A 1 76 ? 4.700 -14.703 -9.844 1.00 95.00 76 PRO A CA 1
ATOM 530 C C . PRO A 1 76 ? 5.785 -14.114 -8.937 1.00 95.00 76 PRO A C 1
ATOM 532 O O . PRO A 1 76 ? 6.616 -13.332 -9.387 1.00 95.00 76 PRO A O 1
ATOM 535 N N . ALA A 1 77 ? 5.813 -14.519 -7.668 1.00 95.25 77 ALA A N 1
ATOM 536 C CA . ALA A 1 77 ? 6.830 -14.103 -6.700 1.00 95.25 77 ALA A CA 1
ATOM 537 C C . ALA A 1 77 ? 7.604 -15.327 -6.170 1.00 95.25 77 ALA A C 1
ATOM 539 O O . ALA A 1 77 ? 7.451 -15.702 -5.002 1.00 95.25 77 ALA A O 1
ATOM 540 N N . PRO A 1 78 ? 8.376 -16.032 -7.022 1.00 93.81 78 PRO A N 1
ATOM 541 C CA . PRO A 1 78 ? 8.941 -17.349 -6.708 1.00 93.81 78 PRO A CA 1
ATOM 542 C C . PRO A 1 78 ? 9.847 -17.333 -5.472 1.00 93.81 78 PRO A C 1
ATOM 544 O O . PRO A 1 78 ? 9.802 -18.271 -4.680 1.00 93.81 78 PRO A O 1
ATOM 547 N N . HIS A 1 79 ? 10.575 -16.239 -5.249 1.00 93.44 79 HIS A N 1
ATOM 548 C CA . HIS A 1 79 ? 11.486 -16.074 -4.113 1.00 93.44 79 HIS A CA 1
ATOM 549 C C . HIS A 1 79 ? 10.789 -15.680 -2.805 1.00 93.44 79 HIS A C 1
ATOM 551 O O . HIS A 1 79 ? 11.401 -15.709 -1.737 1.00 93.44 79 HIS A O 1
ATOM 557 N N . CYS A 1 80 ? 9.497 -15.355 -2.856 1.00 95.06 80 CYS A N 1
ATOM 558 C CA . CYS A 1 80 ? 8.729 -14.996 -1.675 1.00 95.06 80 CYS A CA 1
ATOM 559 C C . CYS A 1 80 ? 8.139 -16.228 -1.016 1.00 95.06 80 CYS A C 1
ATOM 561 O O . CYS A 1 80 ? 7.574 -17.097 -1.679 1.00 95.06 80 CYS A O 1
ATOM 563 N N . ARG A 1 81 ? 8.284 -16.317 0.310 1.00 91.81 81 ARG A N 1
ATOM 564 C CA . ARG A 1 81 ? 7.786 -17.469 1.070 1.00 91.81 81 ARG A CA 1
ATOM 565 C C . ARG A 1 81 ? 6.274 -17.396 1.252 1.00 91.81 81 ARG A C 1
ATOM 567 O O . ARG A 1 81 ? 5.561 -18.256 0.755 1.00 91.81 81 ARG A O 1
ATOM 574 N N . ARG A 1 82 ? 5.789 -16.376 1.967 1.00 94.38 82 ARG A N 1
ATOM 575 C CA . ARG A 1 82 ? 4.371 -16.270 2.365 1.00 94.38 82 ARG A CA 1
ATOM 576 C C . ARG A 1 82 ? 3.698 -14.975 1.931 1.00 94.38 82 ARG A C 1
ATOM 578 O O . ARG A 1 82 ? 2.501 -14.986 1.666 1.00 94.38 82 ARG A O 1
ATOM 585 N N . HIS A 1 83 ? 4.448 -13.882 1.863 1.00 97.31 83 HIS A N 1
ATOM 586 C CA . HIS A 1 83 ? 3.891 -12.557 1.631 1.00 97.31 83 HIS A CA 1
ATOM 587 C C . HIS A 1 83 ? 4.752 -11.723 0.684 1.00 97.31 83 HIS A C 1
ATOM 589 O O . HIS A 1 83 ? 5.946 -11.984 0.520 1.00 97.31 83 HIS A O 1
ATOM 595 N N . VAL A 1 84 ? 4.115 -10.717 0.094 1.00 98.00 84 VAL A N 1
ATOM 596 C CA . VAL A 1 84 ? 4.732 -9.594 -0.614 1.00 98.00 84 VAL A CA 1
ATOM 597 C C . VAL A 1 84 ? 4.369 -8.323 0.147 1.00 98.00 84 VAL A C 1
ATOM 599 O O . VAL A 1 84 ? 3.240 -8.184 0.615 1.00 98.00 84 VAL A O 1
ATOM 602 N N . ILE A 1 85 ? 5.323 -7.411 0.305 1.00 98.00 85 ILE A N 1
ATOM 603 C CA . ILE A 1 85 ? 5.117 -6.138 0.997 1.00 98.00 85 ILE A CA 1
ATOM 604 C C . ILE A 1 85 ? 4.836 -5.057 -0.045 1.00 98.00 85 ILE A C 1
ATOM 606 O O . ILE A 1 85 ? 5.708 -4.719 -0.845 1.00 98.00 85 ILE A O 1
ATOM 610 N N . LEU A 1 86 ? 3.628 -4.503 -0.039 1.00 98.00 86 LEU A N 1
ATOM 611 C CA . LEU A 1 86 ? 3.318 -3.298 -0.801 1.00 98.00 86 LEU A CA 1
ATOM 612 C C . LEU A 1 86 ? 3.715 -2.091 0.038 1.00 98.00 86 LEU A C 1
ATOM 614 O O . LEU A 1 86 ? 3.23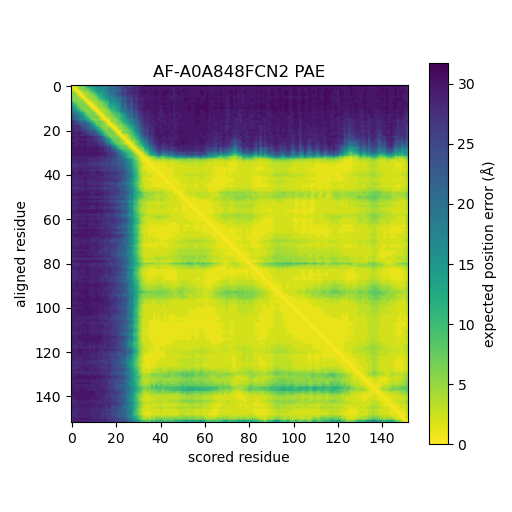0 -1.929 1.155 1.00 98.00 86 LEU A O 1
ATOM 618 N N . ARG A 1 87 ? 4.607 -1.261 -0.490 1.00 97.69 87 ARG A N 1
ATOM 619 C CA . ARG A 1 87 ? 5.149 -0.091 0.195 1.00 97.69 87 ARG A CA 1
ATOM 620 C C . ARG A 1 87 ? 4.549 1.169 -0.398 1.00 97.69 87 ARG A C 1
ATOM 622 O O . ARG A 1 87 ? 4.662 1.404 -1.602 1.00 97.69 87 ARG A O 1
ATOM 629 N N . VAL A 1 88 ? 3.963 1.996 0.456 1.00 97.69 88 VAL A N 1
ATOM 630 C CA . VAL A 1 88 ? 3.625 3.380 0.134 1.00 97.69 88 VAL A CA 1
ATOM 631 C C . VAL A 1 88 ? 4.742 4.252 0.703 1.00 97.69 88 VAL A C 1
ATOM 633 O O . VAL A 1 88 ? 4.850 4.371 1.925 1.00 97.69 88 VAL A O 1
ATOM 636 N N . PRO A 1 89 ? 5.628 4.802 -0.146 1.00 94.75 89 PRO A N 1
ATOM 637 C CA . PRO A 1 89 ? 6.788 5.538 0.331 1.00 94.75 89 PRO A CA 1
ATOM 638 C C . PRO A 1 89 ? 6.387 6.891 0.927 1.00 94.75 89 PRO A C 1
ATOM 640 O O . PRO A 1 89 ? 5.386 7.499 0.518 1.00 94.75 89 PRO A O 1
ATOM 643 N N . ALA A 1 90 ? 7.223 7.357 1.857 1.00 95.75 90 ALA A N 1
ATOM 644 C CA . ALA A 1 90 ? 7.141 8.686 2.446 1.00 95.75 90 ALA A CA 1
ATOM 645 C C . ALA A 1 90 ? 7.117 9.787 1.374 1.00 95.75 90 ALA A C 1
ATOM 647 O O . ALA A 1 90 ? 7.746 9.669 0.319 1.00 95.75 90 ALA A O 1
ATOM 648 N N . VAL A 1 91 ? 6.409 10.873 1.667 1.00 94.81 91 VAL A N 1
ATOM 649 C CA . VAL A 1 91 ? 6.471 12.118 0.898 1.00 94.81 91 VAL A CA 1
ATOM 650 C C . VAL A 1 91 ? 7.540 13.002 1.519 1.00 94.81 91 VAL A C 1
ATOM 652 O O . VAL A 1 91 ? 7.466 13.306 2.706 1.00 94.81 91 VAL A O 1
ATOM 655 N N . ALA A 1 92 ? 8.522 13.440 0.732 1.00 92.69 92 ALA A N 1
ATOM 656 C CA . ALA A 1 92 ? 9.517 14.378 1.239 1.00 92.69 92 ALA A CA 1
ATOM 657 C C . ALA A 1 92 ? 8.824 15.681 1.709 1.00 92.69 92 ALA A C 1
ATOM 659 O O . ALA A 1 92 ? 7.918 16.152 1.011 1.00 92.69 92 ALA A O 1
ATOM 660 N N . PRO A 1 93 ? 9.195 16.255 2.870 1.00 91.31 93 PRO A N 1
ATOM 661 C CA . PRO A 1 93 ? 8.566 17.473 3.399 1.00 91.31 93 PRO A CA 1
ATOM 662 C C . PRO A 1 93 ? 8.632 18.680 2.453 1.00 91.31 93 PRO A C 1
ATOM 664 O O . PRO A 1 93 ? 7.756 19.536 2.468 1.00 91.31 93 PRO A O 1
ATOM 667 N N . ASP A 1 94 ? 9.661 18.734 1.611 1.00 93.69 94 ASP A N 1
ATOM 668 C CA . ASP A 1 94 ? 9.927 19.783 0.627 1.00 93.69 94 ASP A CA 1
ATOM 669 C C . ASP A 1 94 ? 9.384 19.460 -0.778 1.00 93.69 94 ASP A C 1
ATOM 671 O O . ASP A 1 94 ? 9.550 20.250 -1.709 1.00 93.69 94 ASP A O 1
ATOM 675 N N . ALA A 1 95 ? 8.716 18.313 -0.956 1.00 93.38 95 ALA A N 1
ATOM 676 C CA . ALA A 1 95 ? 8.166 17.926 -2.247 1.00 93.38 95 ALA A CA 1
ATOM 677 C C . ALA A 1 95 ? 7.040 18.883 -2.691 1.00 93.38 95 ALA A C 1
ATOM 679 O O . ALA A 1 95 ? 6.139 19.198 -1.904 1.00 93.38 95 ALA A O 1
ATOM 680 N N . PRO A 1 96 ? 6.999 19.284 -3.976 1.00 94.88 96 PRO A N 1
ATOM 681 C CA . PRO A 1 96 ? 5.864 20.015 -4.524 1.00 94.88 96 PRO A CA 1
ATOM 682 C C . PRO A 1 96 ? 4.548 19.264 -4.288 1.00 94.88 96 PRO A C 1
ATOM 684 O O . PRO A 1 96 ? 4.435 18.074 -4.581 1.00 94.88 96 PRO A O 1
ATOM 687 N N . GLY A 1 97 ? 3.541 19.964 -3.759 1.00 95.00 97 GLY A N 1
ATOM 688 C CA . GLY A 1 97 ? 2.239 19.363 -3.464 1.00 95.00 97 GLY A CA 1
ATOM 689 C C . GLY A 1 97 ? 2.246 18.376 -2.291 1.00 95.00 97 GLY A C 1
ATOM 690 O O . GLY A 1 97 ? 1.379 17.503 -2.257 1.00 95.00 97 GLY A O 1
ATOM 691 N N . HIS A 1 98 ? 3.191 18.509 -1.348 1.00 94.75 98 HIS A N 1
ATOM 692 C CA . HIS A 1 98 ? 3.327 17.665 -0.154 1.00 94.75 98 HIS A CA 1
ATOM 693 C C . HIS A 1 98 ? 1.986 17.341 0.522 1.00 94.75 98 HIS A C 1
ATOM 695 O O . HIS A 1 98 ? 1.623 16.171 0.635 1.00 94.75 98 HIS A O 1
ATOM 701 N N . GLU A 1 99 ? 1.206 18.365 0.880 1.00 95.88 99 GLU A N 1
ATOM 702 C CA . GLU A 1 99 ? -0.091 18.183 1.548 1.00 95.88 99 GLU A CA 1
ATOM 703 C C . GLU A 1 99 ? -1.068 17.359 0.710 1.00 95.88 99 GLU A C 1
ATOM 705 O O . GLU A 1 99 ? -1.673 16.404 1.189 1.00 95.88 99 GLU A O 1
ATOM 710 N N . GLN A 1 100 ? -1.166 17.650 -0.588 1.00 96.56 100 GLN A N 1
ATOM 711 C CA . GLN A 1 100 ? -2.043 16.896 -1.480 1.00 96.56 100 GLN A CA 1
ATOM 712 C C . GLN A 1 100 ? -1.598 15.429 -1.606 1.00 96.56 100 GLN A C 1
ATOM 714 O O . GLN A 1 100 ? -2.424 14.521 -1.712 1.00 96.56 100 GLN A O 1
ATOM 719 N N . ALA A 1 101 ? -0.287 15.184 -1.598 1.00 96.44 101 ALA A N 1
ATOM 720 C CA . ALA A 1 101 ? 0.287 13.848 -1.631 1.00 96.44 101 ALA A CA 1
ATOM 721 C C . ALA A 1 101 ? 0.068 13.081 -0.314 1.00 96.44 101 ALA A C 1
ATOM 723 O O . ALA A 1 101 ? -0.128 11.861 -0.374 1.00 96.44 101 ALA A O 1
ATOM 724 N N . LEU A 1 102 ? 0.071 13.766 0.836 1.00 97.12 102 LEU A N 1
ATOM 725 C CA . LEU A 1 102 ? -0.313 13.201 2.130 1.00 97.12 102 LEU A CA 1
ATOM 726 C C . LEU A 1 102 ? -1.799 12.848 2.165 1.00 97.12 102 LEU A C 1
ATOM 728 O O . LEU A 1 102 ? -2.128 11.734 2.560 1.00 97.12 102 LEU A O 1
ATOM 732 N N . GLU A 1 103 ? -2.681 13.729 1.688 1.00 97.12 103 GLU A N 1
ATOM 733 C CA . GLU A 1 103 ? -4.125 13.465 1.656 1.00 97.12 103 GLU A CA 1
ATOM 734 C C . GLU A 1 103 ? -4.470 12.241 0.803 1.00 97.12 103 GLU A C 1
ATOM 736 O O . GLU A 1 103 ? -5.212 11.362 1.239 1.00 97.12 103 GLU A O 1
ATOM 741 N N . ARG A 1 104 ? -3.861 12.102 -0.383 1.00 97.19 104 ARG A N 1
ATOM 742 C CA . ARG A 1 104 ? -4.049 10.902 -1.219 1.00 97.19 104 ARG A CA 1
ATOM 743 C C . ARG A 1 104 ? -3.604 9.622 -0.509 1.00 97.19 104 ARG A C 1
ATOM 745 O O . ARG A 1 104 ? -4.258 8.588 -0.626 1.00 97.19 104 ARG A O 1
ATOM 752 N N . ARG A 1 105 ? -2.486 9.679 0.220 1.00 98.00 105 ARG A N 1
ATOM 753 C CA . ARG A 1 105 ? -1.958 8.536 0.982 1.00 98.00 105 ARG A CA 1
ATOM 754 C C . ARG A 1 105 ? -2.826 8.208 2.184 1.00 98.00 105 ARG A C 1
ATOM 756 O O . ARG A 1 105 ? -3.039 7.032 2.449 1.00 98.00 105 ARG A O 1
ATOM 763 N N . TRP A 1 106 ? -3.337 9.224 2.872 1.00 98.06 106 TRP A N 1
ATOM 764 C CA . TRP A 1 106 ? -4.249 9.062 3.994 1.00 98.06 106 TRP A CA 1
ATOM 765 C C . TRP A 1 106 ? -5.564 8.420 3.550 1.00 98.06 106 TRP A C 1
ATOM 767 O O . TRP A 1 106 ? -5.983 7.425 4.136 1.00 98.06 106 TRP A O 1
ATOM 777 N N . ALA A 1 107 ? -6.153 8.903 2.454 1.00 98.00 107 ALA A N 1
ATOM 778 C CA . ALA A 1 107 ? -7.353 8.309 1.875 1.00 98.00 107 ALA A CA 1
ATOM 779 C C . ALA A 1 107 ? -7.136 6.832 1.506 1.00 98.00 107 ALA A C 1
ATOM 781 O O . ALA A 1 107 ? -7.940 5.978 1.879 1.00 98.00 107 ALA A O 1
ATOM 782 N N . LEU A 1 108 ? -6.018 6.504 0.843 1.00 98.25 108 LEU A N 1
ATOM 783 C CA . LEU A 1 108 ? -5.697 5.109 0.538 1.00 98.25 108 LEU A CA 1
ATOM 784 C C . LEU A 1 108 ? -5.490 4.279 1.812 1.00 98.25 108 LEU A C 1
ATOM 786 O O . LEU A 1 108 ? -5.952 3.144 1.886 1.00 98.25 108 LEU A O 1
ATOM 790 N N . TYR A 1 109 ? -4.791 4.819 2.808 1.00 98.62 109 TYR A N 1
ATOM 791 C CA . TYR A 1 109 ? -4.568 4.140 4.079 1.00 98.62 109 TYR A CA 1
ATOM 792 C C . TYR A 1 109 ? -5.895 3.768 4.752 1.00 98.62 109 TYR A C 1
ATOM 794 O O . TYR A 1 109 ? -6.084 2.613 5.136 1.00 98.62 109 TYR A O 1
ATOM 802 N N . GLN A 1 110 ? -6.844 4.707 4.813 1.00 98.62 110 GLN A N 1
ATOM 803 C CA . GLN A 1 110 ? -8.183 4.458 5.347 1.00 98.62 110 GLN A CA 1
ATOM 804 C C . GLN A 1 110 ? -8.940 3.395 4.538 1.00 98.62 110 GLN A C 1
ATOM 806 O O . GLN A 1 110 ? -9.438 2.444 5.134 1.00 98.62 110 GLN A O 1
ATOM 811 N N . GLN A 1 111 ? -8.931 3.473 3.203 1.00 98.50 111 GLN A N 1
ATOM 812 C CA . GLN A 1 111 ? -9.558 2.461 2.337 1.00 98.50 111 GLN A CA 1
ATOM 813 C C . GLN A 1 111 ? -8.978 1.061 2.566 1.00 98.50 111 GLN A C 1
ATOM 815 O O . GLN A 1 111 ? -9.706 0.079 2.688 1.00 98.50 111 GLN A O 1
ATOM 820 N N . VAL A 1 112 ? -7.653 0.939 2.686 1.00 98.62 112 VAL A N 1
ATOM 821 C CA . VAL A 1 112 ? -7.006 -0.350 2.970 1.00 98.62 112 VAL A CA 1
ATOM 822 C C . VAL A 1 112 ? -7.429 -0.892 4.340 1.00 98.62 112 VAL A C 1
ATOM 824 O O . VAL A 1 112 ? -7.679 -2.094 4.464 1.00 98.62 112 VAL A O 1
ATOM 827 N N . LEU A 1 113 ? -7.537 -0.033 5.360 1.00 98.56 113 LEU A N 1
ATOM 828 C CA . LEU A 1 113 ? -8.050 -0.427 6.675 1.00 98.56 113 LEU A CA 1
ATOM 829 C C . LEU A 1 113 ? -9.527 -0.842 6.616 1.00 98.56 113 LEU A C 1
ATOM 831 O O . LEU A 1 113 ? -9.911 -1.804 7.281 1.00 98.56 113 LEU A O 1
ATOM 835 N N . ASP A 1 114 ? -10.346 -0.166 5.812 1.00 98.62 114 ASP A N 1
ATOM 836 C CA . ASP A 1 114 ? -11.751 -0.516 5.599 1.00 98.62 114 ASP A CA 1
ATOM 837 C C . ASP A 1 114 ? -11.896 -1.868 4.896 1.00 98.62 114 ASP A C 1
ATOM 839 O O . ASP A 1 114 ? -12.698 -2.702 5.326 1.00 98.62 114 ASP A O 1
ATOM 843 N N . VAL A 1 115 ? -11.060 -2.152 3.894 1.00 98.69 115 VAL A N 1
ATOM 844 C CA . VAL A 1 115 ? -10.979 -3.476 3.262 1.00 98.69 115 VAL A CA 1
ATOM 845 C C . VAL A 1 115 ? -10.529 -4.535 4.267 1.00 98.69 115 VAL A C 1
ATOM 847 O O . VAL A 1 115 ? -11.148 -5.596 4.358 1.00 98.69 115 VAL A O 1
ATOM 850 N N . GLN A 1 116 ? -9.493 -4.269 5.069 1.00 98.44 116 GLN A N 1
ATOM 851 C CA . GLN A 1 116 ? -9.030 -5.205 6.102 1.00 98.44 116 GLN A CA 1
ATOM 852 C C . GLN A 1 116 ? -10.136 -5.506 7.128 1.00 98.44 116 GLN A C 1
ATOM 854 O O . GLN A 1 116 ? -10.320 -6.658 7.528 1.00 98.44 116 GLN A O 1
ATOM 859 N N . ALA A 1 117 ? -10.906 -4.486 7.511 1.00 98.06 117 ALA A N 1
ATOM 860 C CA . ALA A 1 117 ? -12.041 -4.590 8.421 1.00 98.06 117 ALA A CA 1
ATOM 861 C C . ALA A 1 117 ? -13.329 -5.114 7.759 1.00 98.06 117 ALA A C 1
ATOM 863 O O . ALA A 1 117 ? -14.358 -5.191 8.431 1.00 98.06 117 ALA A O 1
ATOM 864 N N . ARG A 1 118 ? -13.290 -5.486 6.469 1.00 98.31 118 ARG A N 1
ATOM 865 C CA . ARG A 1 118 ? -14.439 -5.961 5.672 1.00 98.31 118 ARG A CA 1
ATOM 866 C C . ARG A 1 118 ? -15.590 -4.950 5.569 1.00 98.31 118 ARG A C 1
ATOM 868 O O . ARG A 1 118 ? -16.726 -5.347 5.320 1.00 98.31 118 ARG A O 1
ATOM 875 N N . ARG A 1 119 ? -15.303 -3.659 5.755 1.00 98.38 119 ARG A N 1
ATOM 876 C CA . ARG A 1 119 ? -16.235 -2.553 5.484 1.00 98.38 119 ARG A CA 1
ATOM 877 C C . ARG A 1 119 ? -16.288 -2.211 3.997 1.00 98.38 119 ARG A C 1
ATOM 879 O O . ARG A 1 119 ? -17.332 -1.798 3.510 1.00 98.38 119 ARG A O 1
ATOM 886 N N . GLU A 1 120 ? -15.197 -2.467 3.281 1.00 98.00 120 GLU A N 1
ATOM 887 C CA . GLU A 1 120 ? -15.136 -2.435 1.822 1.00 98.00 120 GLU A CA 1
ATOM 888 C C . GLU A 1 120 ? -14.770 -3.815 1.261 1.00 98.00 120 GLU A C 1
ATOM 890 O O . GLU A 1 120 ? -14.061 -4.602 1.895 1.00 98.00 120 GLU A O 1
ATOM 895 N N . ALA A 1 121 ? -15.256 -4.122 0.056 1.00 97.94 121 ALA A N 1
ATOM 896 C CA . ALA A 1 121 ? -14.981 -5.403 -0.592 1.00 97.94 121 ALA A CA 1
ATOM 897 C C . ALA A 1 121 ? -13.524 -5.501 -1.071 1.00 97.94 121 ALA A C 1
ATOM 899 O O . ALA A 1 121 ? -12.869 -6.534 -0.897 1.00 97.94 121 ALA A O 1
ATOM 900 N N . SER A 1 122 ? -13.024 -4.425 -1.685 1.00 98.31 122 SER A N 1
ATOM 901 C CA . SER A 1 122 ? -11.685 -4.381 -2.261 1.00 98.31 122 SER A CA 1
ATOM 902 C C . SER A 1 122 ? -11.228 -2.966 -2.589 1.00 98.31 122 SER A C 1
ATOM 904 O O . SER A 1 122 ? -12.055 -2.138 -2.959 1.00 98.31 122 SER A O 1
ATOM 906 N N . VAL A 1 123 ? -9.912 -2.754 -2.619 1.00 98.12 123 VAL A N 1
ATOM 907 C CA . VAL A 1 123 ? -9.282 -1.560 -3.199 1.00 98.12 123 VAL A CA 1
ATOM 908 C C . VAL A 1 123 ? -8.240 -1.974 -4.232 1.00 98.12 123 VAL A C 1
ATOM 910 O O . VAL A 1 123 ? -7.512 -2.950 -4.054 1.00 98.12 123 VAL A O 1
ATOM 913 N N . THR A 1 124 ? -8.185 -1.244 -5.338 1.00 97.06 124 THR A N 1
ATOM 914 C CA . THR A 1 124 ? -7.289 -1.526 -6.458 1.00 97.06 124 THR A CA 1
ATOM 915 C C . THR A 1 124 ? -6.157 -0.509 -6.455 1.00 97.06 124 THR A C 1
ATOM 917 O O . THR A 1 124 ? -6.417 0.690 -6.508 1.00 97.06 124 THR A O 1
ATOM 920 N N . VAL A 1 125 ? -4.906 -0.972 -6.385 1.00 96.44 125 VAL A N 1
ATOM 921 C CA . VAL A 1 125 ? -3.731 -0.098 -6.289 1.00 96.44 125 VAL A CA 1
ATOM 922 C C . VAL A 1 125 ? -2.760 -0.328 -7.451 1.00 96.44 125 VAL A C 1
ATOM 924 O O . VAL A 1 125 ? -2.329 -1.465 -7.675 1.00 96.44 125 VAL A O 1
ATOM 927 N N . PRO A 1 126 ? -2.389 0.720 -8.206 1.00 96.00 126 PRO A N 1
ATOM 928 C CA . PRO A 1 126 ? -1.347 0.617 -9.222 1.00 96.00 126 PRO A CA 1
ATOM 929 C C . PRO A 1 126 ? 0.014 0.373 -8.565 1.00 96.00 126 PRO A C 1
ATOM 931 O O . PRO A 1 126 ? 0.311 0.901 -7.490 1.00 96.00 126 PRO A O 1
ATOM 934 N N . LEU A 1 127 ? 0.859 -0.414 -9.223 1.00 95.38 127 LEU A N 1
ATOM 935 C CA . LEU A 1 127 ? 2.177 -0.785 -8.729 1.00 95.38 127 LEU A CA 1
ATOM 936 C C . LEU A 1 127 ? 3.284 -0.205 -9.608 1.00 95.38 127 LEU A C 1
ATOM 938 O O . LEU A 1 127 ? 3.209 -0.228 -10.836 1.00 95.38 127 LEU A O 1
ATOM 942 N N . ASP A 1 128 ? 4.359 0.236 -8.961 1.00 93.06 128 ASP A N 1
ATOM 943 C CA . ASP A 1 128 ? 5.655 0.450 -9.592 1.00 93.06 128 ASP A CA 1
ATOM 944 C C . ASP A 1 128 ? 6.585 -0.710 -9.220 1.00 93.06 128 ASP A C 1
ATOM 946 O O . ASP A 1 128 ? 6.953 -0.913 -8.057 1.00 93.06 128 ASP A O 1
ATOM 950 N N . LEU A 1 129 ? 6.926 -1.509 -10.231 1.00 91.31 129 LEU A N 1
ATOM 951 C CA . LEU A 1 129 ? 7.750 -2.708 -10.097 1.00 91.31 129 LEU A CA 1
ATOM 952 C C . LEU A 1 129 ? 9.124 -2.570 -10.758 1.00 91.31 129 LEU A C 1
ATOM 954 O O . LEU A 1 129 ? 9.861 -3.554 -10.832 1.00 91.31 129 LEU A O 1
ATOM 958 N N . SER A 1 130 ? 9.480 -1.365 -11.214 1.00 86.50 130 SER A N 1
ATOM 959 C CA . SER A 1 130 ? 10.699 -1.088 -11.987 1.00 86.50 130 SER A CA 1
ATOM 960 C C . SER A 1 130 ? 11.983 -1.605 -11.325 1.00 86.50 130 SER A C 1
ATOM 962 O O . SER A 1 130 ? 12.889 -2.060 -12.018 1.00 86.50 130 SER A O 1
ATOM 964 N N . LEU A 1 131 ? 12.036 -1.608 -9.989 1.00 86.12 131 LEU A N 1
ATOM 965 C CA . LEU A 1 131 ? 13.186 -2.069 -9.201 1.00 86.12 131 LEU A CA 1
ATOM 966 C C . LEU A 1 131 ? 13.062 -3.508 -8.674 1.00 86.12 131 LEU A C 1
ATOM 968 O O . LEU A 1 131 ? 14.009 -4.027 -8.083 1.00 86.12 131 LEU A O 1
ATOM 972 N N . TYR A 1 132 ? 11.906 -4.154 -8.844 1.00 89.75 132 TYR A N 1
ATOM 973 C CA . TYR A 1 132 ? 11.588 -5.403 -8.141 1.00 89.75 132 TYR A CA 1
ATOM 974 C C . TYR A 1 132 ? 11.293 -6.591 -9.038 1.00 89.75 132 TYR A C 1
ATOM 976 O O . TYR A 1 132 ? 11.202 -7.710 -8.531 1.00 89.75 132 TYR A O 1
ATOM 984 N N . THR A 1 133 ? 11.168 -6.386 -10.345 1.00 91.88 133 THR A N 1
ATOM 985 C CA . THR A 1 133 ? 10.952 -7.483 -11.287 1.00 91.88 133 THR A CA 1
ATOM 986 C C . THR A 1 133 ? 12.220 -7.916 -11.996 1.00 91.88 133 THR A C 1
ATOM 988 O O . THR A 1 133 ? 13.093 -7.110 -12.305 1.00 91.88 133 THR A O 1
ATOM 991 N N . GLU A 1 134 ? 12.270 -9.196 -12.327 1.00 92.12 134 GLU A N 1
ATOM 992 C CA . GLU A 1 134 ? 13.194 -9.758 -13.299 1.00 92.12 134 GLU A CA 1
ATOM 993 C C . GLU A 1 134 ? 12.414 -10.279 -14.508 1.00 92.12 134 GLU A C 1
ATOM 995 O O . GLU A 1 134 ? 11.300 -10.798 -14.381 1.00 92.12 134 GLU A O 1
ATOM 1000 N N . ARG A 1 135 ? 12.996 -10.124 -15.699 1.00 91.62 135 ARG A N 1
ATOM 1001 C CA . ARG A 1 135 ? 12.456 -10.684 -16.938 1.00 91.62 135 ARG A CA 1
ATOM 1002 C C . ARG A 1 135 ? 13.296 -11.889 -17.338 1.00 91.62 135 ARG A C 1
ATOM 1004 O O . ARG A 1 135 ? 14.517 -11.802 -17.405 1.00 91.62 135 ARG A O 1
ATOM 1011 N N . SER A 1 136 ? 12.628 -12.998 -17.633 1.00 89.31 136 SER A N 1
ATOM 1012 C CA . SER A 1 136 ? 13.247 -14.238 -18.104 1.00 89.31 136 SER A CA 1
ATOM 1013 C C . SER A 1 136 ? 12.464 -14.824 -19.282 1.00 89.31 136 SER A C 1
ATOM 1015 O O . SER A 1 136 ? 11.407 -14.310 -19.653 1.00 89.31 136 SER A O 1
ATOM 1017 N N . ALA A 1 137 ? 12.932 -15.950 -19.831 1.00 90.25 137 ALA A N 1
ATOM 1018 C CA . ALA A 1 137 ? 12.191 -16.714 -20.840 1.00 90.25 137 ALA A CA 1
ATOM 1019 C C . ALA A 1 137 ? 10.808 -17.201 -20.349 1.00 90.25 137 ALA A C 1
ATOM 1021 O O . ALA A 1 137 ? 9.944 -17.505 -21.163 1.00 90.25 137 ALA A O 1
ATOM 1022 N N . ARG A 1 138 ? 10.581 -17.260 -19.026 1.00 87.25 138 ARG A N 1
ATOM 1023 C CA . ARG A 1 138 ? 9.302 -17.658 -18.408 1.00 87.25 138 ARG A CA 1
ATOM 1024 C C . ARG A 1 138 ? 8.358 -16.479 -18.142 1.00 87.25 138 ARG A C 1
ATOM 1026 O O . ARG A 1 138 ? 7.291 -16.680 -17.572 1.00 87.25 138 ARG A O 1
ATOM 1033 N N . GLY A 1 139 ? 8.751 -15.262 -18.520 1.00 90.62 139 GLY A N 1
ATOM 1034 C CA . GLY A 1 139 ? 7.985 -14.038 -18.293 1.00 90.62 139 GLY A CA 1
ATOM 1035 C C . GLY A 1 139 ? 8.590 -13.131 -17.222 1.00 90.62 139 GLY A C 1
ATOM 1036 O O . GLY A 1 139 ? 9.784 -13.206 -16.914 1.00 90.62 139 GLY A O 1
ATOM 1037 N N . VAL A 1 140 ? 7.756 -12.232 -16.696 1.00 92.06 140 VAL A N 1
ATOM 1038 C CA . VAL A 1 140 ? 8.123 -11.259 -15.659 1.00 92.06 140 VAL A CA 1
ATOM 1039 C C . VAL A 1 140 ? 7.728 -11.809 -14.292 1.00 92.06 140 VAL A C 1
ATOM 1041 O O . VAL A 1 140 ? 6.580 -12.203 -14.091 1.00 92.06 140 VAL A O 1
ATOM 1044 N N . ALA A 1 141 ? 8.672 -11.823 -13.356 1.00 94.56 141 ALA A N 1
ATOM 1045 C CA . ALA A 1 141 ? 8.453 -12.281 -11.990 1.00 94.56 141 ALA A CA 1
ATOM 1046 C C . ALA A 1 141 ? 9.022 -11.281 -10.985 1.00 94.56 141 ALA A C 1
ATOM 1048 O O . ALA A 1 141 ? 9.937 -10.516 -11.287 1.00 94.56 141 ALA A O 1
ATOM 1049 N N . LEU A 1 142 ? 8.480 -11.298 -9.774 1.00 94.69 142 LEU A N 1
ATOM 1050 C CA . LEU A 1 142 ? 8.972 -10.505 -8.666 1.00 94.69 142 LEU A CA 1
ATOM 1051 C C . LEU A 1 142 ? 10.241 -11.156 -8.087 1.00 94.69 142 LEU A C 1
ATOM 1053 O O . LEU A 1 142 ? 10.197 -12.263 -7.541 1.00 94.69 142 LEU A O 1
ATOM 1057 N N . ARG A 1 143 ? 11.367 -10.449 -8.205 1.00 93.56 143 ARG A N 1
ATOM 1058 C CA . ARG A 1 143 ? 12.688 -10.851 -7.706 1.00 93.56 143 ARG A CA 1
ATOM 1059 C C . ARG A 1 143 ? 12.816 -10.645 -6.196 1.00 93.56 143 ARG A C 1
ATOM 1061 O O . ARG A 1 143 ? 13.397 -11.478 -5.506 1.00 93.56 143 ARG A O 1
ATOM 1068 N N . TYR A 1 144 ? 12.258 -9.551 -5.680 1.00 93.62 144 TYR A N 1
ATOM 1069 C CA . TYR A 1 144 ? 12.293 -9.183 -4.259 1.00 93.62 144 TYR A CA 1
ATOM 1070 C C . TYR A 1 144 ? 10.885 -9.136 -3.678 1.00 93.62 144 TYR A C 1
ATOM 1072 O O . TYR A 1 144 ? 9.960 -8.744 -4.365 1.00 93.62 144 TYR A O 1
ATOM 1080 N N . CYS A 1 145 ? 10.693 -9.443 -2.396 1.00 95.50 145 CYS A N 1
ATOM 1081 C CA . CYS A 1 145 ? 9.351 -9.520 -1.794 1.00 95.50 145 CYS A CA 1
ATOM 1082 C C . CYS A 1 145 ? 8.730 -8.172 -1.429 1.00 95.50 145 CYS A C 1
ATOM 1084 O O . CYS A 1 145 ? 8.058 -8.054 -0.406 1.00 95.50 145 CYS A O 1
ATOM 1086 N N . ASN A 1 146 ? 8.956 -7.168 -2.273 1.00 95.44 146 ASN A N 1
ATOM 1087 C CA . ASN A 1 146 ? 8.448 -5.818 -2.131 1.00 95.44 146 ASN A CA 1
ATOM 1088 C C . ASN A 1 146 ? 7.923 -5.309 -3.478 1.00 95.44 146 ASN A C 1
ATOM 1090 O O . ASN A 1 146 ? 8.407 -5.714 -4.532 1.00 95.44 146 ASN A O 1
ATOM 1094 N N . ALA A 1 147 ? 6.969 -4.392 -3.425 1.00 95.44 147 ALA A N 1
ATOM 1095 C CA . ALA A 1 147 ? 6.490 -3.610 -4.555 1.00 95.44 147 ALA A CA 1
ATOM 1096 C C . ALA A 1 147 ? 6.166 -2.198 -4.070 1.00 95.44 147 ALA A C 1
ATOM 1098 O O . ALA A 1 147 ? 5.703 -2.045 -2.939 1.00 95.44 147 ALA A O 1
ATOM 1099 N N . TYR A 1 148 ? 6.369 -1.175 -4.900 1.00 96.06 148 TYR A N 1
ATOM 1100 C CA . TYR A 1 148 ? 5.881 0.162 -4.571 1.00 96.06 148 TYR A CA 1
ATOM 1101 C C . TYR A 1 148 ? 4.458 0.345 -5.075 1.00 96.06 148 TYR A C 1
ATOM 1103 O O . TYR A 1 148 ? 4.118 -0.097 -6.170 1.00 96.06 148 TYR A O 1
ATOM 1111 N N . VAL A 1 149 ? 3.634 1.030 -4.289 1.00 96.25 149 VAL A N 1
ATOM 1112 C CA . VAL A 1 149 ? 2.355 1.560 -4.764 1.00 96.25 149 VAL A CA 1
ATOM 1113 C C . VAL A 1 149 ? 2.616 2.871 -5.503 1.00 96.25 149 VAL A C 1
ATOM 1115 O O . VAL A 1 149 ? 3.322 3.747 -5.002 1.00 96.25 149 VAL A O 1
ATOM 1118 N N . SER A 1 150 ? 2.040 3.014 -6.694 1.00 92.62 150 SER A N 1
ATOM 1119 C CA . SER A 1 150 ? 2.253 4.165 -7.573 1.00 92.62 150 SER A CA 1
ATOM 1120 C C . SER A 1 150 ? 1.120 5.185 -7.450 1.00 92.62 150 SER A C 1
ATOM 1122 O O . SER A 1 150 ? 0.143 5.149 -8.187 1.00 92.62 150 SER A O 1
ATOM 1124 N N . LEU A 1 151 ? 1.244 6.122 -6.512 1.00 86.00 151 LEU A N 1
ATOM 1125 C CA . LEU A 1 151 ? 0.277 7.213 -6.327 1.00 86.00 151 LEU A CA 1
ATOM 1126 C C . LEU A 1 151 ? 0.701 8.432 -7.152 1.00 86.00 151 LEU A C 1
ATOM 1128 O O . LEU A 1 151 ? 1.131 9.440 -6.585 1.00 86.00 151 LEU A O 1
ATOM 1132 N N . ARG A 1 152 ? 0.686 8.283 -8.479 1.00 66.88 152 ARG A N 1
ATOM 1133 C CA . ARG A 1 152 ? 0.935 9.388 -9.414 1.00 66.88 152 ARG A CA 1
ATOM 1134 C C . ARG A 1 152 ? -0.295 10.278 -9.521 1.00 66.88 152 ARG A C 1
ATOM 1136 O O . ARG A 1 152 ? -1.407 9.715 -9.589 1.00 66.88 152 ARG A O 1
#